Protein AF-A0A932UGJ4-F1 (afdb_monomer_lite)

Secondary structure (DSSP, 8-state):
--------THHHHHHHHHHHHHHHHHHTT--------PPPEEEE-------SSSS---HHHHHHHHHHTS-S-SSTTSPPP--SS--EEEE---S-----SPPPPP-

Sequence (107 aa):
MLRLHGFGPARRVAGFAFVLAGLLLSASLNFVPATPVEANTITVNSTANTAADDGVCTLREAITAANTNASSGATTGECTAGSSGADTITFSVTGTITVTTTLPAIS

pLDDT: mean 83.02, std 19.95, range [40.34, 98.69]

Structure (mmCIF, N/CA/C/O backbone):
data_AF-A0A932UGJ4-F1
#
_entry.id   AF-A0A932UGJ4-F1
#
loop_
_atom_site.group_PDB
_atom_site.id
_atom_site.type_symbol
_atom_site.label_atom_id
_atom_site.label_alt_id
_atom_site.label_comp_id
_atom_site.label_asym_id
_atom_site.label_entity_id
_atom_site.label_seq_id
_atom_site.pdbx_PDB_ins_code
_atom_site.Cartn_x
_atom_site.Cartn_y
_atom_site.Cartn_z
_atom_site.occupancy
_atom_site.B_iso_or_equiv
_atom_site.auth_seq_id
_atom_site.auth_comp_id
_atom_site.auth_asym_id
_atom_site.auth_atom_id
_atom_site.pdbx_PDB_model_num
ATOM 1 N N . MET A 1 1 ? 47.402 11.338 -70.280 1.00 41.75 1 MET A N 1
ATOM 2 C CA . MET A 1 1 ? 48.080 11.013 -69.006 1.00 41.75 1 MET A CA 1
ATOM 3 C C . MET A 1 1 ? 47.032 10.521 -68.017 1.00 41.75 1 MET A C 1
ATOM 5 O O . MET A 1 1 ? 46.330 11.342 -67.450 1.00 41.75 1 MET A O 1
ATOM 9 N N . LEU A 1 2 ? 46.876 9.207 -67.843 1.00 40.34 2 LEU A N 1
ATOM 10 C CA . LEU A 1 2 ? 46.039 8.655 -66.775 1.00 40.34 2 LEU A CA 1
ATOM 11 C C . LEU A 1 2 ? 46.848 7.568 -66.060 1.00 40.34 2 LEU A C 1
ATOM 13 O O . LEU A 1 2 ? 47.010 6.462 -66.568 1.00 40.34 2 LEU A O 1
ATOM 17 N N . ARG A 1 3 ? 47.444 7.926 -64.917 1.00 50.16 3 ARG A N 1
ATOM 18 C CA . ARG A 1 3 ? 48.109 6.974 -64.018 1.00 50.16 3 ARG A CA 1
ATOM 19 C C . ARG A 1 3 ? 47.027 6.256 -63.213 1.00 50.16 3 ARG A C 1
ATOM 21 O O . ARG A 1 3 ? 46.455 6.843 -62.301 1.00 50.16 3 ARG A O 1
ATOM 28 N N . LEU A 1 4 ? 46.758 4.994 -63.538 1.00 51.81 4 LEU A N 1
ATOM 29 C CA . LEU A 1 4 ? 46.011 4.097 -62.658 1.00 51.81 4 LEU A CA 1
ATOM 30 C C . LEU A 1 4 ? 46.983 3.571 -61.593 1.00 51.81 4 LEU A C 1
ATOM 32 O O . LEU A 1 4 ? 47.869 2.773 -61.890 1.00 51.81 4 LEU A O 1
ATOM 36 N N . HIS A 1 5 ? 46.851 4.058 -60.358 1.00 54.53 5 HIS A N 1
ATOM 37 C CA . HIS A 1 5 ? 47.577 3.508 -59.215 1.00 54.53 5 HIS A CA 1
ATOM 38 C C . HIS A 1 5 ? 47.001 2.129 -58.872 1.00 54.53 5 HIS A C 1
ATOM 40 O O . HIS A 1 5 ? 45.843 2.010 -58.472 1.00 54.53 5 HIS A O 1
ATOM 46 N N . GLY A 1 6 ? 47.815 1.087 -59.047 1.00 52.75 6 GLY A N 1
ATOM 47 C CA . GLY A 1 6 ? 47.484 -0.278 -58.656 1.00 52.75 6 GLY A CA 1
ATOM 48 C C . GLY A 1 6 ? 47.301 -0.399 -57.143 1.00 52.75 6 GLY A C 1
ATOM 49 O O . GLY A 1 6 ? 48.139 0.044 -56.358 1.00 52.75 6 GLY A O 1
ATOM 50 N N . PHE A 1 7 ? 46.198 -1.016 -56.724 1.00 52.34 7 PHE A N 1
ATOM 51 C CA . PHE A 1 7 ? 45.959 -1.357 -55.326 1.00 52.34 7 PHE A CA 1
ATOM 52 C C . PHE A 1 7 ? 46.699 -2.653 -54.980 1.00 52.34 7 PHE A C 1
ATOM 54 O O . PHE A 1 7 ? 46.300 -3.736 -55.401 1.00 52.34 7 PHE A O 1
ATOM 61 N N . GLY A 1 8 ? 47.785 -2.530 -54.214 1.00 52.00 8 GLY A N 1
ATOM 62 C CA . GLY A 1 8 ? 48.555 -3.666 -53.713 1.00 52.00 8 GLY A CA 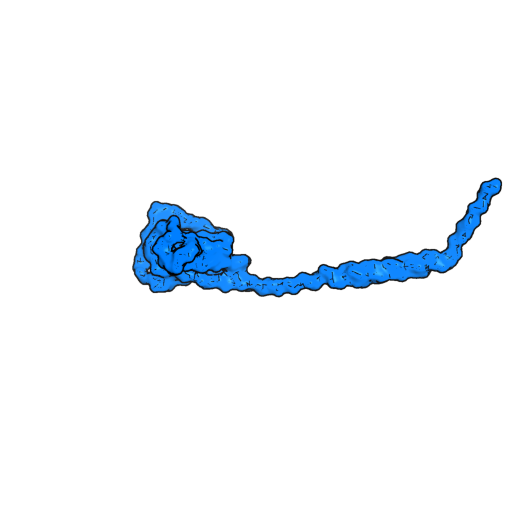1
ATOM 63 C C . GLY A 1 8 ? 47.789 -4.537 -52.696 1.00 52.00 8 GLY A C 1
ATOM 64 O O . GLY A 1 8 ? 46.827 -4.076 -52.069 1.00 52.00 8 GLY A O 1
ATOM 65 N N . PRO A 1 9 ? 48.234 -5.790 -52.480 1.00 51.78 9 PRO A N 1
ATOM 66 C CA . PRO A 1 9 ? 47.553 -6.796 -51.650 1.00 51.78 9 PRO A CA 1
ATOM 67 C C . PRO A 1 9 ? 47.434 -6.418 -50.160 1.00 51.78 9 PRO A C 1
ATOM 69 O O . PRO A 1 9 ? 46.536 -6.903 -49.472 1.00 51.78 9 PRO A O 1
ATOM 72 N N . ALA A 1 10 ? 48.262 -5.489 -49.671 1.00 48.09 10 ALA A N 1
ATOM 73 C CA . ALA A 1 10 ? 48.263 -5.017 -48.282 1.00 48.09 10 ALA A CA 1
ATOM 74 C C . ALA A 1 10 ? 46.958 -4.311 -47.851 1.00 48.09 10 ALA A C 1
ATOM 76 O O . ALA A 1 10 ? 46.625 -4.284 -46.668 1.00 48.09 10 ALA A O 1
ATOM 77 N N . ARG A 1 11 ? 46.173 -3.778 -48.800 1.00 50.75 11 ARG A N 1
ATOM 78 C CA . ARG A 1 11 ? 44.914 -3.068 -48.502 1.00 50.75 11 ARG A CA 1
ATOM 79 C C . ARG A 1 11 ? 43.743 -3.978 -48.136 1.00 50.75 11 ARG A C 1
ATOM 81 O O . ARG A 1 11 ? 42.802 -3.505 -47.509 1.00 50.75 11 ARG A O 1
ATOM 88 N N . ARG A 1 12 ? 43.782 -5.262 -48.512 1.00 48.12 12 ARG A N 1
ATOM 89 C CA . ARG A 1 12 ? 42.692 -6.215 -48.223 1.00 48.12 12 ARG A CA 1
ATOM 90 C C . ARG A 1 12 ? 42.804 -6.826 -46.824 1.00 48.12 12 ARG A C 1
ATOM 92 O O . ARG A 1 12 ? 41.787 -7.044 -46.179 1.00 48.12 12 ARG A O 1
ATOM 99 N N . VAL A 1 13 ? 44.030 -7.034 -46.341 1.00 51.03 13 VAL A N 1
ATOM 100 C CA . VAL A 1 13 ? 44.303 -7.630 -45.021 1.00 51.03 13 VAL A CA 1
ATOM 101 C C . VAL A 1 13 ? 44.003 -6.644 -43.885 1.00 51.03 13 VAL A C 1
ATOM 103 O O . VAL A 1 13 ? 43.420 -7.030 -42.876 1.00 51.03 13 VAL A O 1
ATOM 106 N N . ALA A 1 14 ? 44.297 -5.352 -44.079 1.00 48.06 14 ALA A N 1
ATOM 107 C CA . ALA A 1 14 ? 43.970 -4.312 -43.102 1.00 48.06 14 ALA A CA 1
ATOM 108 C C . ALA A 1 14 ? 42.448 -4.146 -42.900 1.00 48.06 14 ALA A C 1
ATOM 110 O O . ALA A 1 14 ? 41.995 -4.016 -41.769 1.00 48.06 14 ALA A O 1
ATOM 111 N N . GLY A 1 15 ? 41.642 -4.224 -43.968 1.00 47.69 15 GLY A N 1
ATOM 112 C CA . GLY A 1 15 ? 40.181 -4.081 -43.882 1.00 47.69 15 GLY A CA 1
ATOM 113 C C . GLY A 1 15 ? 39.494 -5.167 -43.042 1.00 47.69 15 GLY A C 1
ATOM 114 O O . GLY A 1 15 ? 38.591 -4.857 -42.274 1.00 47.69 15 GLY A O 1
ATOM 115 N N . PHE A 1 16 ? 39.958 -6.419 -43.119 1.00 51.94 16 PHE A N 1
ATOM 116 C CA . PHE A 1 16 ? 39.429 -7.519 -42.300 1.00 51.94 16 PHE A CA 1
ATOM 117 C C . PHE A 1 16 ? 39.825 -7.403 -40.820 1.00 51.94 16 PHE A C 1
ATOM 119 O O . PHE A 1 16 ? 39.007 -7.682 -39.946 1.00 51.94 16 PHE A O 1
ATOM 126 N N . ALA A 1 17 ? 41.044 -6.936 -40.530 1.00 52.16 17 ALA A N 1
ATOM 127 C CA . ALA A 1 17 ? 41.512 -6.725 -39.160 1.00 52.16 17 ALA A CA 1
ATOM 128 C C . ALA A 1 17 ? 40.730 -5.612 -38.432 1.00 52.16 17 ALA A C 1
ATOM 130 O O . ALA A 1 17 ? 40.403 -5.766 -37.257 1.00 52.16 17 ALA A O 1
ATOM 131 N N . PHE A 1 18 ? 40.360 -4.531 -39.131 1.00 52.09 18 PHE A N 1
ATOM 132 C CA . PHE A 1 18 ? 39.519 -3.462 -38.570 1.00 52.09 18 PHE A CA 1
ATOM 133 C C . PHE A 1 18 ? 38.065 -3.904 -38.326 1.00 52.09 18 PHE A C 1
ATOM 1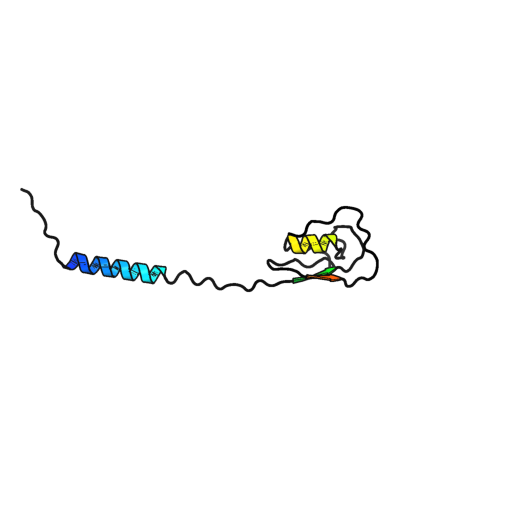35 O O . PHE A 1 18 ? 37.470 -3.498 -37.330 1.00 52.09 18 PHE A O 1
ATOM 142 N N . VAL A 1 19 ? 37.502 -4.768 -39.181 1.00 57.44 19 VAL A N 1
ATOM 143 C CA . VAL A 1 19 ? 36.142 -5.316 -39.002 1.00 57.44 19 VAL A CA 1
ATOM 144 C C . VAL A 1 19 ? 36.077 -6.276 -37.806 1.00 57.44 19 VAL A C 1
ATOM 146 O O . VAL A 1 19 ? 35.153 -6.177 -37.005 1.00 57.44 19 VAL A O 1
ATOM 149 N N . LEU A 1 20 ? 37.074 -7.151 -37.625 1.00 55.78 20 LEU A N 1
ATOM 150 C CA . LEU A 1 20 ? 37.167 -8.053 -36.464 1.00 55.78 20 LEU A CA 1
ATOM 151 C C . LEU A 1 20 ? 37.419 -7.302 -35.147 1.00 55.78 20 LEU A C 1
ATOM 153 O O . LEU A 1 20 ? 36.794 -7.621 -34.138 1.00 55.78 20 LEU A O 1
ATOM 157 N N . ALA A 1 21 ? 38.277 -6.277 -35.151 1.00 56.88 21 ALA A N 1
ATOM 158 C CA . ALA A 1 21 ? 38.508 -5.438 -33.973 1.00 56.88 21 ALA A CA 1
ATOM 159 C C . ALA A 1 21 ? 37.264 -4.611 -33.589 1.00 56.88 21 ALA A C 1
ATOM 161 O O . ALA A 1 21 ? 36.951 -4.494 -32.407 1.00 56.88 21 ALA A O 1
ATOM 162 N N . GLY A 1 22 ? 36.512 -4.094 -34.570 1.00 57.38 22 GLY A N 1
ATOM 163 C CA . GLY A 1 22 ? 35.236 -3.408 -34.332 1.00 57.38 22 GLY A CA 1
ATOM 164 C C . GLY A 1 22 ? 34.117 -4.335 -33.837 1.00 57.38 22 GLY A C 1
ATOM 165 O O . GLY A 1 22 ? 33.314 -3.934 -32.993 1.00 57.38 22 GLY A O 1
ATOM 166 N N . LEU A 1 23 ? 34.086 -5.592 -34.298 1.00 56.56 23 LEU A N 1
ATOM 167 C CA . LEU A 1 23 ? 33.122 -6.606 -33.849 1.00 56.56 23 LEU A CA 1
ATOM 168 C C . LEU A 1 23 ? 33.403 -7.075 -32.408 1.00 56.56 23 LEU A C 1
ATOM 170 O O . LEU A 1 23 ? 32.481 -7.257 -31.621 1.00 56.56 23 LEU A O 1
ATOM 174 N N . LEU A 1 24 ? 34.678 -7.216 -32.032 1.00 57.47 24 LEU A N 1
ATOM 175 C CA . LEU A 1 24 ? 35.072 -7.574 -30.663 1.00 57.47 24 LEU A CA 1
ATOM 176 C C . LEU A 1 24 ? 34.865 -6.419 -29.668 1.00 57.47 24 LEU A C 1
ATOM 178 O O . LEU A 1 24 ? 34.522 -6.670 -28.516 1.00 57.47 24 LEU A O 1
ATOM 182 N N . LEU A 1 25 ? 35.010 -5.163 -30.109 1.00 55.28 25 LEU A N 1
ATOM 183 C CA . LEU A 1 25 ? 34.765 -3.977 -29.277 1.00 55.28 25 LEU A CA 1
ATOM 184 C C . LEU A 1 25 ? 33.267 -3.676 -29.076 1.00 55.28 25 LEU A C 1
ATOM 186 O O . LEU A 1 25 ? 32.892 -3.060 -28.085 1.00 55.28 25 LEU A O 1
ATOM 190 N N . SER A 1 26 ? 32.404 -4.118 -29.994 1.00 56.97 26 SER A N 1
ATOM 191 C CA . SER A 1 26 ? 30.941 -3.997 -29.863 1.00 56.97 26 SER A CA 1
ATOM 192 C C . SER A 1 26 ? 30.304 -5.153 -29.081 1.00 56.97 26 SER A C 1
ATOM 194 O O . SER A 1 26 ? 29.220 -4.991 -28.521 1.00 56.97 26 SER A O 1
ATOM 196 N N . ALA A 1 27 ? 30.983 -6.301 -28.974 1.00 55.28 27 ALA A N 1
ATOM 197 C CA . ALA A 1 27 ? 30.510 -7.451 -28.202 1.00 55.28 27 ALA A CA 1
ATOM 198 C C . ALA A 1 27 ? 30.616 -7.264 -26.672 1.00 55.28 27 ALA A C 1
ATOM 200 O O . ALA A 1 27 ? 29.918 -7.946 -25.925 1.00 55.28 27 ALA A O 1
ATOM 201 N N . SER A 1 28 ? 31.445 -6.335 -26.187 1.00 59.16 28 SER A N 1
ATOM 202 C CA . SER A 1 28 ? 31.725 -6.136 -24.757 1.00 59.16 28 SER A CA 1
ATOM 203 C C . SER A 1 28 ? 30.778 -5.171 -24.023 1.00 59.16 28 SER A C 1
ATOM 205 O O . SER A 1 28 ? 30.857 -5.085 -22.801 1.00 59.16 28 SER A O 1
ATOM 207 N N . LEU A 1 29 ? 29.855 -4.483 -24.711 1.00 57.56 29 LEU A N 1
ATOM 208 C CA . LEU A 1 29 ? 28.937 -3.505 -24.089 1.00 57.56 29 LEU A CA 1
ATOM 209 C C . LEU A 1 29 ? 27.546 -4.047 -23.697 1.00 57.56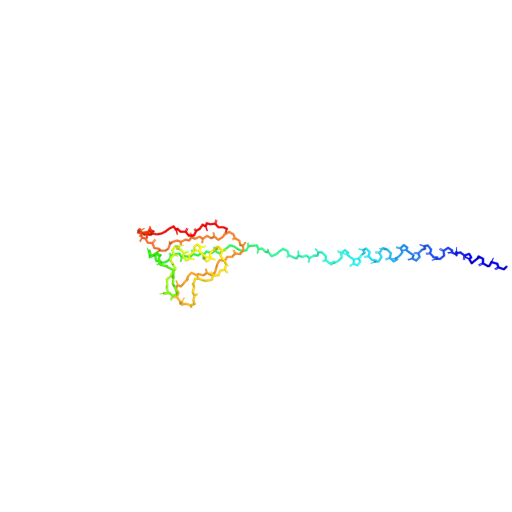 29 LEU A C 1
ATOM 211 O O . LEU A 1 29 ? 26.709 -3.275 -23.243 1.00 57.56 29 LEU A O 1
ATOM 215 N N . ASN A 1 30 ? 27.275 -5.348 -23.833 1.00 61.38 30 ASN A N 1
ATOM 216 C CA . ASN A 1 30 ? 25.916 -5.888 -23.642 1.00 61.38 30 ASN A CA 1
ATOM 217 C C . ASN A 1 30 ? 25.682 -6.617 -22.307 1.00 61.38 30 ASN A C 1
ATOM 219 O O . ASN A 1 30 ? 24.650 -7.266 -22.143 1.00 61.38 30 ASN A O 1
ATOM 223 N N . PHE A 1 31 ? 26.601 -6.531 -21.340 1.00 70.12 31 PHE A N 1
ATOM 224 C CA . PHE A 1 31 ? 26.369 -7.120 -20.019 1.00 70.12 31 PHE A CA 1
ATOM 225 C C . PHE A 1 31 ? 25.591 -6.141 -19.128 1.00 70.12 31 PHE A C 1
ATOM 227 O O . PHE A 1 31 ? 26.175 -5.421 -18.321 1.00 70.12 31 PHE A O 1
ATOM 234 N N . VAL A 1 32 ? 24.266 -6.091 -19.301 1.00 76.94 32 VAL A N 1
ATOM 235 C CA . VAL A 1 32 ? 23.363 -5.449 -18.335 1.00 76.94 32 VAL A CA 1
ATOM 236 C C . VAL A 1 32 ? 23.059 -6.484 -17.248 1.00 76.94 32 VAL A C 1
ATOM 238 O O . VAL A 1 32 ? 22.391 -7.476 -17.546 1.00 76.94 32 VAL A O 1
ATOM 241 N N . PRO A 1 33 ? 23.557 -6.322 -16.009 1.00 75.50 33 PRO A N 1
ATOM 242 C CA . PRO A 1 33 ? 23.159 -7.202 -14.923 1.00 75.50 33 PRO A CA 1
ATOM 243 C C . PRO A 1 33 ? 21.652 -7.041 -14.693 1.00 75.50 33 PRO A C 1
ATOM 245 O O . PRO A 1 33 ? 21.166 -5.930 -14.490 1.00 75.50 33 PRO A O 1
ATOM 248 N N . ALA A 1 34 ? 20.908 -8.146 -14.744 1.00 72.50 34 ALA A N 1
ATOM 249 C CA . ALA A 1 34 ? 19.505 -8.142 -14.359 1.00 72.50 34 ALA A CA 1
ATOM 250 C C . ALA A 1 34 ? 19.421 -7.856 -12.854 1.00 72.50 34 ALA A C 1
ATOM 252 O O . ALA A 1 34 ? 19.906 -8.648 -12.044 1.00 72.50 34 ALA A O 1
ATOM 253 N N . THR A 1 35 ? 18.835 -6.722 -12.473 1.00 74.31 35 THR A N 1
ATOM 254 C CA . THR A 1 35 ? 18.474 -6.476 -11.076 1.00 74.31 35 THR A CA 1
ATOM 255 C C . THR A 1 35 ? 17.265 -7.346 -10.743 1.00 74.31 35 THR A C 1
ATOM 257 O O . THR A 1 35 ? 16.294 -7.315 -11.507 1.00 74.31 35 THR A O 1
ATOM 260 N N . PRO A 1 36 ? 17.297 -8.136 -9.656 1.00 73.00 36 PRO A N 1
ATOM 261 C CA . PRO A 1 36 ? 16.116 -8.871 -9.229 1.00 73.00 36 PRO A CA 1
ATOM 262 C C . PRO A 1 36 ? 14.977 -7.877 -8.999 1.00 73.00 36 PRO A C 1
ATOM 264 O O . PRO A 1 36 ? 15.187 -6.806 -8.431 1.00 73.00 36 PRO A O 1
ATOM 267 N N . VAL A 1 37 ? 13.783 -8.216 -9.484 1.00 74.19 37 VAL A N 1
ATOM 268 C CA . VAL A 1 37 ? 12.588 -7.460 -9.127 1.00 74.19 37 VAL A CA 1
ATOM 269 C C . VAL A 1 37 ? 12.243 -7.854 -7.695 1.00 74.19 37 VAL A C 1
ATOM 271 O O . VAL A 1 37 ? 11.987 -9.024 -7.408 1.00 74.19 37 VAL A O 1
ATOM 274 N N . GLU A 1 38 ? 12.350 -6.908 -6.774 1.00 84.00 38 GLU A N 1
ATOM 275 C CA . GLU A 1 38 ? 11.931 -7.123 -5.394 1.00 84.00 38 GLU A CA 1
ATOM 276 C C . GLU A 1 38 ? 10.441 -6.813 -5.304 1.00 84.00 38 GLU A C 1
ATOM 278 O O . GLU A 1 38 ? 9.986 -5.866 -5.932 1.00 84.00 38 GLU A O 1
ATOM 283 N N . ALA A 1 39 ? 9.696 -7.646 -4.582 1.00 90.19 39 ALA A N 1
ATOM 284 C CA . ALA A 1 39 ? 8.299 -7.424 -4.233 1.00 90.19 39 ALA A CA 1
ATOM 285 C C . ALA A 1 39 ? 8.240 -6.945 -2.782 1.00 90.19 39 ALA A C 1
ATOM 287 O O . ALA A 1 39 ? 8.881 -7.558 -1.922 1.00 90.19 39 ALA A O 1
ATOM 288 N N . ASN A 1 40 ? 7.474 -5.893 -2.491 1.00 96.25 40 ASN A N 1
ATOM 289 C CA . ASN A 1 40 ? 7.356 -5.370 -1.135 1.00 96.25 40 ASN A CA 1
ATOM 290 C C . ASN A 1 40 ? 6.078 -5.856 -0.433 1.00 96.25 40 ASN A C 1
ATOM 292 O O . ASN A 1 40 ? 5.106 -6.271 -1.065 1.00 96.25 40 ASN A O 1
ATOM 296 N N . THR A 1 41 ? 6.075 -5.811 0.900 1.00 97.88 41 THR A N 1
ATOM 297 C CA . THR A 1 41 ? 4.874 -6.047 1.714 1.00 97.88 41 THR A CA 1
ATOM 298 C C . THR A 1 41 ? 4.362 -4.728 2.278 1.00 97.88 41 THR A C 1
ATOM 300 O O . THR A 1 41 ? 5.031 -4.108 3.100 1.00 97.88 41 THR A O 1
ATOM 303 N N . ILE A 1 42 ? 3.151 -4.329 1.891 1.00 98.50 42 ILE A N 1
ATOM 304 C CA . ILE A 1 42 ? 2.486 -3.115 2.379 1.00 98.50 42 ILE A CA 1
ATOM 305 C C . ILE A 1 42 ? 1.408 -3.528 3.386 1.00 98.50 42 ILE A C 1
ATOM 307 O O . ILE A 1 42 ? 0.476 -4.255 3.044 1.00 98.50 42 ILE A O 1
ATOM 311 N N . THR A 1 43 ? 1.539 -3.099 4.643 1.00 98.69 43 THR A N 1
ATOM 312 C CA . THR A 1 43 ? 0.640 -3.527 5.731 1.00 98.69 43 THR A CA 1
ATOM 313 C C . THR A 1 43 ? 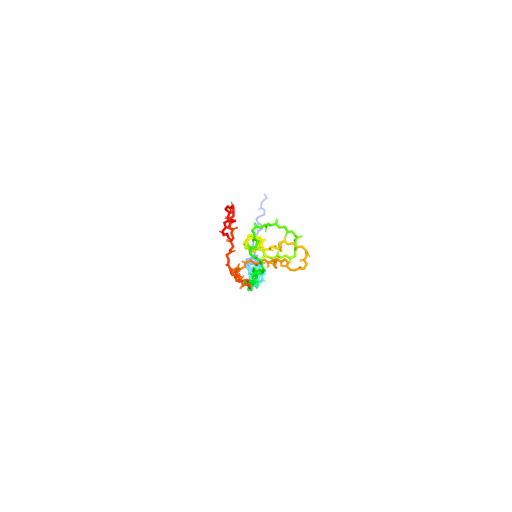-0.422 -2.472 6.023 1.00 98.69 43 THR A C 1
ATOM 315 O O . THR A 1 43 ? -0.116 -1.424 6.588 1.00 98.69 43 THR A O 1
ATOM 318 N N . VAL A 1 44 ? -1.680 -2.780 5.714 1.00 98.62 44 VAL A N 1
ATOM 319 C CA . VAL A 1 44 ? -2.846 -1.982 6.112 1.00 98.62 44 VAL A CA 1
ATOM 320 C C . VAL A 1 44 ? -3.045 -2.104 7.622 1.00 98.62 44 VAL A C 1
ATOM 322 O O . VAL A 1 44 ? -3.269 -3.205 8.140 1.00 98.62 44 VAL A O 1
ATOM 325 N N . ASN A 1 45 ? -2.980 -0.972 8.323 1.00 98.50 45 ASN A N 1
ATOM 326 C CA . ASN A 1 45 ? -3.039 -0.890 9.786 1.00 98.50 45 ASN A CA 1
ATOM 327 C C . ASN A 1 45 ? -4.251 -0.095 10.314 1.00 98.50 45 ASN A C 1
ATOM 329 O O . ASN A 1 45 ? -4.405 0.055 11.526 1.00 98.50 45 ASN A O 1
ATOM 333 N N . SER A 1 46 ? -5.143 0.352 9.424 1.00 98.31 46 SER A N 1
ATOM 334 C CA . SER A 1 46 ? -6.387 1.037 9.778 1.00 98.31 46 SER A CA 1
ATOM 335 C C . SER A 1 46 ? -7.571 0.532 8.958 1.00 98.31 46 SER A C 1
ATOM 337 O O . SER A 1 46 ? -7.442 0.174 7.787 1.00 98.31 46 SER A O 1
ATOM 339 N N . THR A 1 47 ? -8.754 0.517 9.575 1.00 98.31 47 THR A N 1
ATOM 340 C CA . THR A 1 47 ? -10.026 0.217 8.898 1.00 98.31 47 THR A CA 1
ATOM 341 C C . THR A 1 47 ? -10.677 1.452 8.268 1.00 98.31 47 THR A C 1
ATOM 343 O O . THR A 1 47 ? -11.788 1.355 7.741 1.00 98.31 47 THR A O 1
ATOM 346 N N . ALA A 1 48 ? -10.032 2.620 8.346 1.00 97.31 48 ALA A N 1
ATOM 347 C CA . ALA A 1 48 ? -10.487 3.829 7.667 1.00 97.31 48 ALA A CA 1
ATOM 348 C C . ALA A 1 48 ? -10.403 3.686 6.129 1.00 97.31 48 ALA A C 1
ATOM 350 O O . ALA A 1 48 ? -9.741 2.797 5.597 1.00 97.31 48 ALA A O 1
ATOM 351 N N . ASN A 1 49 ? -11.102 4.568 5.408 1.00 95.94 49 ASN A N 1
ATOM 352 C CA . ASN A 1 49 ? -11.124 4.634 3.934 1.00 95.94 49 ASN A CA 1
ATOM 353 C C . ASN A 1 49 ? -10.706 6.031 3.413 1.00 95.94 49 ASN A C 1
ATOM 355 O O . ASN A 1 49 ? -11.027 6.412 2.285 1.00 95.94 49 ASN A O 1
ATOM 359 N N . THR A 1 50 ? -10.023 6.814 4.247 1.00 95.56 50 THR A N 1
ATOM 360 C CA . THR A 1 50 ? -9.456 8.120 3.882 1.00 95.56 50 THR A CA 1
ATOM 361 C C . THR A 1 50 ? -8.069 7.918 3.275 1.00 95.56 50 THR A C 1
ATOM 363 O O . THR A 1 50 ? -7.409 6.955 3.627 1.00 95.56 50 THR A O 1
ATOM 366 N N . ALA A 1 51 ? -7.652 8.788 2.353 1.00 96.56 51 ALA A N 1
ATOM 367 C CA . ALA A 1 51 ? -6.257 8.880 1.926 1.00 96.56 51 ALA A CA 1
ATOM 368 C C . ALA A 1 51 ? -5.699 10.237 2.376 1.00 96.56 51 ALA A C 1
ATOM 370 O O . ALA A 1 51 ? -6.167 11.270 1.880 1.00 96.56 51 ALA A O 1
ATOM 371 N N . ALA A 1 52 ? -4.784 10.238 3.339 1.00 97.50 52 ALA A N 1
ATOM 372 C CA . ALA A 1 52 ? -4.183 11.416 3.950 1.00 97.50 52 ALA A CA 1
ATOM 373 C C . ALA A 1 52 ? -2.878 11.035 4.666 1.00 97.50 52 ALA A C 1
ATOM 375 O O . ALA A 1 52 ? -2.764 9.945 5.189 1.00 97.50 52 ALA A O 1
ATOM 376 N N . ASP A 1 53 ? -1.932 11.969 4.763 1.00 98.12 53 ASP A N 1
ATOM 377 C CA . ASP A 1 53 ? -0.740 11.801 5.606 1.00 98.12 53 ASP A CA 1
ATOM 378 C C . ASP A 1 53 ? -1.130 11.975 7.091 1.00 98.12 53 ASP A C 1
ATOM 380 O O . ASP A 1 53 ? -0.997 13.067 7.656 1.00 98.12 53 ASP A O 1
ATOM 384 N N . ASP A 1 54 ? -1.737 10.944 7.682 1.00 98.19 54 ASP A N 1
ATOM 385 C CA . ASP A 1 54 ? -2.386 10.952 9.000 1.00 98.19 54 ASP A CA 1
ATOM 386 C C . ASP A 1 54 ? -1.835 9.901 9.987 1.00 98.19 54 ASP A C 1
ATOM 388 O O . ASP A 1 54 ? -2.306 9.791 11.126 1.00 98.19 54 ASP A O 1
ATOM 392 N N . GLY A 1 55 ? -0.766 9.206 9.598 1.00 98.25 55 GLY A N 1
ATOM 393 C CA . GLY A 1 55 ? -0.038 8.245 10.420 1.00 98.25 55 GLY A CA 1
ATOM 394 C C . GLY A 1 55 ? -0.655 6.851 10.429 1.00 98.25 55 GLY A C 1
ATOM 395 O O . GLY A 1 55 ? -0.312 6.043 11.299 1.00 98.25 55 GLY A O 1
ATOM 396 N N . VAL A 1 56 ? -1.549 6.544 9.489 1.00 98.31 56 VAL A N 1
ATOM 397 C CA . VAL A 1 56 ? -2.047 5.187 9.266 1.00 98.31 56 VAL A CA 1
ATOM 398 C C . VAL A 1 56 ? -1.993 4.813 7.789 1.00 98.31 56 VAL A C 1
ATOM 400 O O . VAL A 1 56 ? -2.025 5.643 6.902 1.00 98.31 56 VAL A O 1
ATOM 403 N N . CYS A 1 57 ? -1.916 3.515 7.520 1.00 98.62 57 CYS A N 1
ATOM 404 C CA . CYS A 1 57 ? -1.981 2.948 6.185 1.00 98.62 57 CYS A CA 1
ATOM 405 C C . CYS A 1 57 ? -3.366 2.328 5.985 1.00 98.62 57 CYS A C 1
ATOM 407 O O . CYS A 1 57 ? -3.653 1.239 6.506 1.00 98.62 57 CYS A O 1
ATOM 409 N N . THR A 1 58 ? -4.246 3.010 5.254 1.00 98.56 58 THR A N 1
ATOM 410 C CA . THR A 1 58 ? -5.551 2.469 4.847 1.00 98.56 58 THR A CA 1
ATOM 411 C C . THR A 1 58 ? -5.440 1.594 3.596 1.00 98.56 58 THR A C 1
ATOM 413 O O . THR A 1 58 ? -4.464 1.639 2.849 1.00 98.56 58 THR A O 1
ATOM 416 N N . LEU A 1 59 ? -6.480 0.803 3.301 1.00 98.44 59 LEU A N 1
ATOM 417 C CA . LEU A 1 59 ? -6.515 -0.028 2.087 1.00 98.44 59 LEU A CA 1
ATOM 418 C C . LEU A 1 59 ? -6.367 0.798 0.796 1.00 98.44 59 LEU A C 1
ATOM 420 O O . LEU A 1 59 ? -5.721 0.361 -0.154 1.00 98.44 59 LEU A O 1
ATOM 424 N N . ARG A 1 60 ? -6.962 1.993 0.750 1.00 98.00 60 ARG A N 1
ATOM 425 C CA . ARG A 1 60 ? -6.879 2.883 -0.418 1.00 98.00 60 ARG A CA 1
ATOM 426 C C . ARG A 1 60 ? -5.454 3.369 -0.648 1.00 98.00 60 ARG A C 1
ATOM 428 O O . ARG A 1 60 ? -4.996 3.415 -1.792 1.00 98.00 60 ARG A O 1
ATOM 435 N N . GLU A 1 61 ? -4.775 3.727 0.429 1.00 98.44 61 GLU A N 1
ATOM 436 C CA . GLU A 1 61 ? -3.382 4.155 0.402 1.00 98.44 61 GLU A CA 1
ATOM 437 C C . GLU A 1 61 ? -2.461 3.008 0.031 1.00 98.44 61 GLU A C 1
ATOM 439 O O . GLU A 1 61 ? -1.618 3.194 -0.835 1.00 98.44 61 GLU A O 1
ATOM 444 N N . ALA A 1 62 ? -2.683 1.807 0.569 1.00 98.69 62 ALA A N 1
ATOM 445 C CA . ALA A 1 62 ? -1.873 0.639 0.242 1.00 98.69 62 ALA A CA 1
ATOM 446 C C . ALA A 1 62 ? -1.942 0.279 -1.249 1.00 98.69 62 ALA A C 1
ATOM 448 O O . ALA A 1 62 ? -0.910 0.022 -1.865 1.00 98.69 62 ALA A O 1
ATOM 449 N N . ILE A 1 63 ? -3.137 0.320 -1.852 1.00 98.38 63 ILE A N 1
ATOM 450 C CA . ILE A 1 63 ? -3.291 0.107 -3.301 1.00 98.38 63 ILE A CA 1
ATOM 451 C C . ILE A 1 63 ? -2.560 1.204 -4.083 1.00 98.38 63 ILE A C 1
ATOM 453 O O . ILE A 1 63 ? -1.860 0.921 -5.050 1.00 98.38 63 ILE A O 1
ATOM 457 N N . THR A 1 64 ? -2.703 2.463 -3.664 1.00 98.12 64 THR A N 1
ATOM 458 C CA . THR A 1 64 ? -2.035 3.586 -4.335 1.00 98.12 64 THR A CA 1
ATOM 459 C C . THR A 1 64 ? -0.515 3.467 -4.227 1.00 98.12 64 THR A C 1
ATOM 461 O O . THR A 1 64 ? 0.181 3.675 -5.219 1.00 98.12 64 THR A O 1
ATOM 464 N N . ALA A 1 65 ? -0.000 3.085 -3.060 1.00 98.31 65 ALA A N 1
ATOM 465 C CA . ALA A 1 65 ? 1.419 2.904 -2.801 1.00 98.31 65 ALA A CA 1
ATOM 466 C C . ALA A 1 65 ? 2.020 1.760 -3.628 1.00 98.31 65 ALA A C 1
ATOM 468 O O . ALA A 1 65 ? 3.098 1.942 -4.194 1.00 98.31 65 ALA A O 1
ATOM 469 N N . ALA A 1 66 ? 1.298 0.640 -3.764 1.00 98.25 66 ALA A N 1
ATOM 470 C CA . ALA A 1 66 ? 1.673 -0.472 -4.641 1.00 98.25 66 ALA A CA 1
ATOM 471 C C . ALA A 1 66 ? 1.694 -0.054 -6.120 1.00 98.25 66 ALA A C 1
ATOM 473 O O . ALA A 1 66 ? 2.670 -0.275 -6.821 1.00 98.25 66 ALA A O 1
ATOM 474 N N . ASN A 1 67 ? 0.647 0.625 -6.596 1.00 97.12 67 ASN A N 1
ATOM 475 C CA . ASN A 1 67 ? 0.562 1.030 -8.003 1.00 97.12 67 ASN A CA 1
ATOM 476 C C . ASN A 1 67 ? 1.611 2.088 -8.395 1.00 97.12 67 ASN A C 1
ATOM 478 O O . ASN A 1 67 ? 2.015 2.178 -9.552 1.00 97.12 67 ASN A O 1
ATOM 482 N N . THR A 1 68 ? 1.980 2.968 -7.460 1.00 97.12 68 THR A N 1
ATOM 483 C CA . THR A 1 68 ? 2.832 4.137 -7.747 1.00 97.12 68 THR A CA 1
ATOM 484 C C . THR A 1 68 ? 4.275 3.967 -7.298 1.00 97.12 68 THR A C 1
ATOM 486 O O . THR A 1 68 ? 5.109 4.811 -7.629 1.00 97.12 68 THR A O 1
ATOM 489 N N . ASN A 1 69 ? 4.584 2.898 -6.563 1.00 97.12 69 ASN A N 1
ATOM 490 C CA . ASN A 1 69 ? 5.885 2.673 -5.935 1.00 97.12 69 ASN A CA 1
AT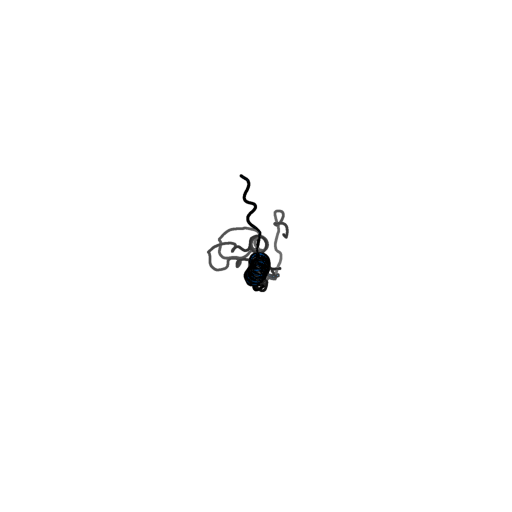OM 491 C C . ASN A 1 69 ? 6.316 3.839 -5.040 1.00 97.12 69 ASN A C 1
ATOM 493 O O . ASN A 1 69 ? 7.492 4.197 -4.975 1.00 97.12 69 ASN A O 1
ATOM 497 N N . ALA A 1 70 ? 5.344 4.456 -4.364 1.00 97.38 70 ALA A N 1
ATOM 498 C CA . ALA A 1 70 ? 5.541 5.624 -3.517 1.00 97.38 70 ALA A CA 1
ATOM 499 C C . ALA A 1 70 ? 4.860 5.436 -2.158 1.00 97.38 70 ALA A C 1
ATOM 501 O O . ALA A 1 70 ? 3.835 4.771 -2.056 1.00 97.38 70 ALA A O 1
ATOM 502 N N . SER A 1 71 ? 5.453 6.003 -1.105 1.00 98.06 71 SER A N 1
ATOM 503 C CA . SER A 1 71 ? 4.851 6.031 0.238 1.00 98.06 71 SER A CA 1
ATOM 504 C C . SER A 1 71 ? 3.532 6.809 0.213 1.00 98.06 71 SER A C 1
ATOM 506 O O . SER A 1 71 ? 3.412 7.759 -0.566 1.00 98.06 71 SER A O 1
ATOM 508 N N . SER A 1 72 ? 2.566 6.460 1.070 1.00 98.19 72 SER A N 1
ATOM 509 C CA . SER A 1 72 ? 1.300 7.214 1.163 1.00 98.19 72 SER A CA 1
ATOM 510 C C . SER A 1 72 ? 1.453 8.583 1.830 1.00 98.19 72 SER A C 1
ATOM 512 O O . SER A 1 72 ? 0.695 9.501 1.524 1.00 98.19 72 SER A O 1
ATOM 514 N N . GLY A 1 73 ? 2.493 8.750 2.646 1.00 97.69 73 GLY A N 1
ATOM 515 C CA . GLY A 1 73 ? 2.820 9.994 3.332 1.00 97.69 73 GLY A CA 1
ATOM 516 C C . GLY A 1 73 ? 4.214 9.960 3.960 1.00 97.69 73 GLY A C 1
ATOM 517 O O . GLY A 1 73 ? 4.972 9.001 3.766 1.00 97.69 73 GLY A O 1
ATOM 518 N N . ALA A 1 74 ? 4.573 11.027 4.677 1.00 97.19 74 ALA A N 1
ATOM 519 C CA . ALA A 1 74 ? 5.844 11.135 5.399 1.00 97.19 74 ALA A CA 1
ATOM 520 C C . ALA A 1 74 ? 5.699 10.879 6.910 1.00 97.19 74 ALA A C 1
ATOM 522 O O . ALA A 1 74 ? 6.710 10.718 7.603 1.00 97.19 74 ALA A O 1
ATOM 523 N N . THR A 1 75 ? 4.471 10.855 7.429 1.00 98.06 75 THR A N 1
ATOM 524 C CA . THR A 1 75 ? 4.184 10.599 8.840 1.00 98.06 75 THR A CA 1
ATOM 525 C C . THR A 1 75 ? 4.492 9.147 9.198 1.00 98.06 75 THR A C 1
ATOM 527 O O . THR A 1 75 ? 4.345 8.215 8.410 1.00 98.06 75 THR A O 1
ATOM 530 N N . THR A 1 76 ? 4.954 8.921 10.425 1.00 97.62 76 THR A N 1
ATOM 531 C CA . THR A 1 76 ? 5.161 7.562 10.930 1.00 97.62 76 THR A CA 1
ATOM 532 C C . THR A 1 76 ? 3.833 6.809 10.983 1.00 97.62 76 THR A C 1
ATOM 534 O O . THR A 1 76 ? 2.901 7.273 11.631 1.00 97.62 76 THR A O 1
ATOM 537 N N . GLY A 1 77 ? 3.789 5.618 10.382 1.00 97.25 77 GLY A N 1
ATOM 538 C CA . GLY A 1 77 ? 2.605 4.749 10.354 1.00 97.25 77 GLY A CA 1
ATOM 539 C C . GLY A 1 77 ? 1.888 4.704 9.000 1.00 97.25 77 GLY A C 1
ATOM 540 O O . GLY A 1 77 ? 1.027 3.843 8.809 1.00 97.25 77 GLY A O 1
ATOM 541 N N . GLU A 1 78 ? 2.312 5.551 8.062 1.00 98.50 78 GLU A N 1
ATOM 542 C CA . GLU A 1 78 ? 1.932 5.526 6.648 1.00 98.50 78 GLU A CA 1
ATOM 543 C C . GLU A 1 78 ? 2.350 4.230 5.936 1.00 98.50 78 GLU A C 1
ATOM 545 O O . GLU A 1 78 ? 3.233 3.486 6.386 1.00 98.50 78 GLU A O 1
ATOM 550 N N . CYS A 1 79 ? 1.728 3.962 4.788 1.00 98.62 79 CYS A N 1
ATOM 551 C CA . CYS A 1 79 ? 2.103 2.859 3.917 1.00 98.62 79 CYS A CA 1
ATOM 552 C C . CYS A 1 79 ? 3.520 3.062 3.381 1.00 98.62 79 CYS A C 1
ATOM 554 O O . CYS A 1 79 ? 3.843 4.106 2.819 1.00 98.62 79 CYS A O 1
ATOM 556 N N . THR A 1 80 ? 4.346 2.022 3.462 1.00 98.25 80 THR A N 1
ATOM 557 C CA . THR A 1 80 ? 5.637 1.999 2.771 1.00 98.25 80 THR A CA 1
ATOM 558 C C . THR A 1 80 ? 5.443 2.078 1.260 1.00 98.25 80 THR A C 1
ATOM 560 O O . THR A 1 80 ? 4.445 1.579 0.739 1.00 98.25 80 THR A O 1
ATOM 563 N N . ALA A 1 81 ? 6.432 2.621 0.548 1.00 98.06 81 ALA A N 1
ATOM 564 C CA . ALA A 1 81 ? 6.439 2.596 -0.910 1.00 98.06 81 ALA A CA 1
ATOM 565 C C . ALA A 1 81 ? 6.335 1.166 -1.463 1.00 98.06 81 ALA A C 1
ATOM 567 O O . ALA A 1 81 ? 6.954 0.245 -0.922 1.00 98.06 81 ALA A O 1
ATOM 568 N N . GLY A 1 82 ? 5.563 0.998 -2.538 1.00 96.94 82 GLY A N 1
ATOM 569 C CA . GLY A 1 82 ? 5.559 -0.222 -3.341 1.00 96.94 82 GLY A CA 1
ATOM 570 C C . GLY A 1 82 ? 6.871 -0.448 -4.093 1.00 96.94 82 GLY A C 1
ATOM 571 O O . GLY A 1 82 ? 7.852 0.284 -3.921 1.00 96.94 82 GLY A O 1
ATOM 572 N N . SER A 1 83 ? 6.890 -1.467 -4.938 1.00 95.62 83 SER A N 1
ATOM 573 C CA . SER A 1 83 ? 8.060 -1.860 -5.719 1.00 95.62 83 SER A CA 1
ATOM 574 C C . SER A 1 83 ? 7.736 -2.045 -7.198 1.00 95.62 83 SER A C 1
ATOM 576 O O . SER A 1 83 ? 6.601 -2.249 -7.604 1.00 95.62 83 SER A O 1
ATOM 578 N N . SER A 1 84 ? 8.763 -2.066 -8.048 1.00 92.62 84 SER A N 1
ATOM 579 C CA . SER A 1 84 ? 8.572 -2.431 -9.459 1.00 92.62 84 SER A CA 1
ATOM 580 C C . SER A 1 84 ? 8.125 -3.890 -9.669 1.00 92.62 84 SER A C 1
ATOM 582 O O . SER A 1 84 ? 7.888 -4.286 -10.813 1.00 92.62 84 SER A O 1
ATOM 584 N N . GLY A 1 85 ? 8.051 -4.693 -8.602 1.00 91.31 85 GLY A N 1
ATOM 585 C CA . GLY A 1 85 ? 7.552 -6.061 -8.597 1.00 91.31 85 GLY A CA 1
ATOM 586 C C . GLY A 1 85 ? 6.078 -6.170 -8.211 1.00 91.31 85 GLY A C 1
ATOM 587 O O . GLY A 1 85 ? 5.355 -5.191 -8.089 1.00 91.31 85 GLY A O 1
ATOM 588 N N . ALA A 1 86 ? 5.619 -7.408 -8.028 1.00 93.00 86 ALA A N 1
ATOM 589 C CA . ALA A 1 86 ? 4.262 -7.679 -7.565 1.00 93.00 86 ALA A CA 1
ATOM 590 C C . ALA A 1 86 ? 4.199 -7.584 -6.036 1.00 93.00 86 ALA A C 1
ATOM 592 O O . ALA A 1 86 ? 4.533 -8.543 -5.338 1.00 93.00 86 ALA A O 1
ATOM 593 N N . ASP A 1 87 ? 3.776 -6.433 -5.524 1.00 97.62 87 ASP A N 1
ATOM 594 C CA . ASP A 1 87 ? 3.641 -6.207 -4.087 1.00 97.62 87 ASP A CA 1
ATOM 595 C C . ASP A 1 87 ? 2.559 -7.084 -3.439 1.00 97.62 87 ASP A C 1
ATOM 597 O O . ASP A 1 87 ? 1.583 -7.512 -4.059 1.00 97.62 87 ASP A O 1
ATOM 601 N N . THR A 1 88 ? 2.718 -7.327 -2.139 1.00 97.75 88 THR A N 1
ATOM 602 C CA . THR A 1 88 ? 1.729 -8.004 -1.297 1.00 97.75 88 THR A CA 1
ATOM 603 C C . THR A 1 88 ? 1.112 -7.010 -0.322 1.00 97.75 88 THR A C 1
ATOM 605 O O . THR A 1 88 ? 1.809 -6.438 0.513 1.00 97.75 88 THR A O 1
ATOM 608 N N . ILE A 1 89 ? -0.211 -6.846 -0.371 1.00 98.25 89 ILE A N 1
ATOM 609 C CA . ILE A 1 89 ? -0.954 -6.074 0.633 1.00 98.25 89 ILE A CA 1
ATOM 610 C C . ILE A 1 89 ? -1.424 -7.024 1.741 1.00 98.25 89 ILE A C 1
ATOM 612 O O . ILE A 1 89 ? -2.185 -7.959 1.484 1.00 98.25 89 ILE A O 1
ATOM 616 N N . THR A 1 90 ? -0.979 -6.788 2.975 1.00 98.44 90 THR A N 1
ATOM 617 C CA . THR A 1 90 ? -1.387 -7.544 4.172 1.00 98.44 90 THR A CA 1
ATOM 618 C C . THR A 1 90 ? -2.187 -6.663 5.127 1.00 98.44 90 THR A C 1
ATOM 620 O O . THR A 1 90 ? -2.198 -5.441 5.006 1.00 98.44 90 THR A O 1
ATOM 623 N N . PHE A 1 91 ? -2.882 -7.277 6.085 1.00 98.44 91 PHE A N 1
ATOM 624 C CA . PHE A 1 91 ? -3.741 -6.574 7.037 1.00 98.44 91 PHE A CA 1
ATOM 625 C C . PHE A 1 91 ? -3.329 -6.938 8.461 1.00 98.44 91 PHE A C 1
ATOM 627 O O . PHE A 1 91 ? -3.348 -8.113 8.827 1.00 98.44 91 PHE A O 1
ATOM 634 N N . SER A 1 92 ? -2.980 -5.936 9.269 1.00 98.38 92 SER A N 1
ATOM 635 C CA . SER A 1 92 ? -2.783 -6.096 10.719 1.00 98.38 92 SER A CA 1
ATOM 636 C C . SER A 1 92 ? -4.040 -5.750 11.524 1.00 98.38 92 SER A C 1
ATOM 638 O O . SER A 1 92 ? -4.084 -5.957 12.736 1.00 98.38 92 SER A O 1
ATOM 640 N N . VAL A 1 93 ? -5.073 -5.245 10.846 1.00 97.75 93 VAL A N 1
ATOM 641 C CA . VAL A 1 93 ? -6.383 -4.935 11.421 1.00 97.75 93 VAL A CA 1
ATOM 642 C C . VAL A 1 93 ? -7.348 -6.108 11.341 1.00 97.75 93 VAL A C 1
ATOM 644 O O . VAL A 1 93 ? -7.279 -6.956 10.455 1.00 97.75 93 VAL A O 1
ATOM 647 N N . THR A 1 94 ? -8.322 -6.094 12.244 1.00 97.81 94 THR A N 1
ATOM 648 C CA . THR A 1 94 ? -9.499 -6.965 12.213 1.00 97.81 94 THR A CA 1
ATOM 649 C C . THR A 1 94 ? -10.763 -6.118 12.098 1.00 97.81 94 THR A C 1
ATOM 651 O O . THR A 1 94 ? -10.824 -5.039 12.683 1.00 97.81 94 THR A O 1
ATOM 654 N N . GLY A 1 95 ? -11.796 -6.623 11.423 1.00 96.00 95 GLY A N 1
ATOM 655 C CA . GLY A 1 95 ? -13.099 -5.959 11.316 1.00 96.00 95 GLY A CA 1
ATOM 656 C C . GLY A 1 95 ? -13.478 -5.612 9.878 1.00 96.00 95 GLY A C 1
ATOM 657 O O . GLY A 1 95 ? -12.982 -6.218 8.932 1.00 96.00 95 GLY A O 1
ATOM 658 N N . THR A 1 96 ? -14.387 -4.650 9.726 1.00 97.75 96 THR A N 1
ATOM 659 C CA . THR A 1 96 ? -14.928 -4.236 8.425 1.00 97.75 96 THR A CA 1
ATOM 660 C C . THR A 1 96 ? -14.267 -2.945 7.958 1.00 97.75 96 THR A C 1
ATOM 662 O O . THR A 1 96 ? -14.285 -1.947 8.674 1.00 97.75 96 THR A O 1
ATOM 665 N N . ILE A 1 97 ? -13.754 -2.941 6.728 1.00 97.94 97 ILE A N 1
ATOM 666 C CA . ILE A 1 97 ? -13.341 -1.721 6.026 1.00 97.94 97 ILE A CA 1
ATOM 667 C C . ILE A 1 97 ? -14.539 -1.223 5.217 1.00 97.94 97 ILE A C 1
ATOM 669 O O . ILE A 1 97 ? -14.915 -1.825 4.209 1.00 97.94 97 ILE A O 1
ATOM 673 N N . THR A 1 98 ? -15.170 -0.139 5.665 1.00 97.19 98 THR A N 1
ATOM 674 C CA . THR A 1 98 ? -16.322 0.443 4.962 1.00 97.19 98 THR A CA 1
ATOM 675 C C . THR A 1 98 ? -15.842 1.313 3.809 1.00 97.19 98 THR A C 1
ATOM 677 O O . THR A 1 98 ? -15.414 2.452 3.993 1.00 97.19 98 THR A O 1
ATOM 680 N N . VAL A 1 99 ? -15.939 0.778 2.597 1.00 95.88 99 VAL A N 1
ATOM 681 C CA . VAL A 1 99 ? -15.578 1.484 1.367 1.00 95.88 99 VAL A CA 1
ATOM 682 C C . VAL A 1 99 ? -16.753 2.358 0.921 1.00 95.88 99 VAL A C 1
ATOM 684 O O . VAL A 1 99 ? -17.804 1.851 0.539 1.00 95.88 99 VAL A O 1
ATOM 687 N N . THR A 1 100 ? -16.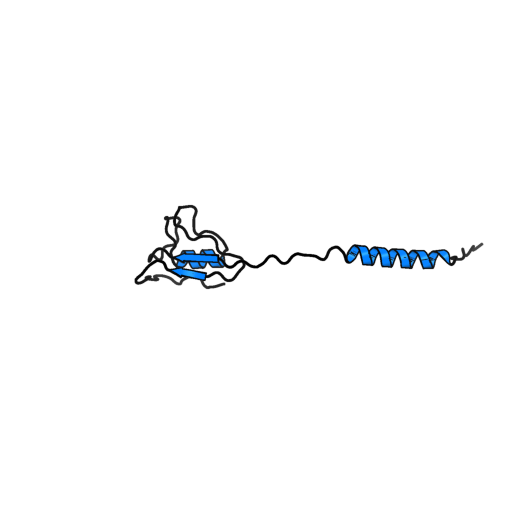586 3.680 0.977 1.00 92.69 100 THR A N 1
ATOM 688 C CA . THR A 1 100 ? -17.638 4.661 0.631 1.00 92.69 100 THR A CA 1
ATOM 689 C C . THR A 1 100 ? -17.565 5.156 -0.815 1.00 92.69 100 THR A C 1
ATOM 691 O O . THR A 1 100 ? -18.533 5.710 -1.330 1.00 92.69 100 THR A O 1
ATOM 694 N N . THR A 1 101 ? -16.430 4.948 -1.484 1.00 94.12 101 THR A N 1
ATOM 695 C CA . THR A 1 101 ? -16.174 5.306 -2.887 1.00 94.12 101 THR A CA 1
ATOM 696 C C . THR A 1 101 ? -15.325 4.222 -3.540 1.00 94.12 101 THR A C 1
ATOM 698 O O . THR A 1 101 ? -14.596 3.513 -2.845 1.00 94.12 101 THR A O 1
ATOM 701 N N . THR A 1 102 ? -15.374 4.091 -4.868 1.00 96.56 102 THR A N 1
ATOM 702 C CA . THR A 1 102 ? -14.575 3.093 -5.600 1.00 96.56 102 THR A CA 1
ATOM 703 C C . THR A 1 102 ? -13.102 3.147 -5.189 1.00 96.56 102 THR A C 1
ATOM 705 O O . THR A 1 102 ? -12.509 4.229 -5.115 1.00 96.56 102 THR A O 1
ATOM 708 N N . LEU A 1 103 ? -12.513 1.990 -4.883 1.00 97.12 103 LEU A N 1
ATOM 709 C CA . LEU A 1 103 ? -11.075 1.882 -4.632 1.00 97.12 103 LEU A CA 1
ATOM 710 C C . LEU A 1 103 ? -10.291 2.144 -5.929 1.00 97.12 103 LEU A C 1
ATOM 712 O O . LEU A 1 103 ? -10.853 1.979 -7.017 1.00 97.12 103 LEU A O 1
ATOM 716 N N . PRO A 1 104 ? -9.013 2.554 -5.836 1.00 97.12 104 PRO A N 1
ATOM 717 C CA . PRO A 1 104 ? -8.141 2.593 -7.001 1.00 97.12 104 PRO A CA 1
ATOM 718 C C . PRO A 1 104 ? -8.085 1.207 -7.662 1.00 97.12 104 PRO A C 1
ATOM 720 O O . PRO A 1 104 ? -8.119 0.183 -6.978 1.00 97.12 104 PRO A O 1
ATOM 723 N N . ALA A 1 105 ? -8.035 1.172 -8.992 1.00 97.06 105 ALA A N 1
ATOM 724 C CA . ALA A 1 105 ? -7.837 -0.076 -9.725 1.00 97.06 105 ALA A CA 1
ATOM 725 C C . ALA A 1 105 ? -6.424 -0.626 -9.469 1.00 97.06 105 ALA A C 1
ATOM 727 O O . ALA A 1 105 ? -5.508 0.154 -9.231 1.00 97.06 105 ALA A O 1
ATOM 728 N N . ILE A 1 106 ? -6.247 -1.946 -9.536 1.00 94.69 106 ILE A N 1
ATOM 729 C CA . ILE A 1 106 ? -4.925 -2.587 -9.469 1.00 94.69 106 ILE A CA 1
ATOM 730 C C . ILE A 1 106 ? -4.247 -2.452 -10.838 1.00 94.69 106 ILE A C 1
ATOM 732 O O . ILE A 1 106 ? -4.897 -2.732 -11.853 1.00 94.69 106 ILE A O 1
ATOM 736 N N . SER A 1 107 ? -2.981 -2.025 -10.870 1.00 89.44 107 SER A N 1
ATOM 737 C CA . SER A 1 107 ? -2.202 -1.813 -12.103 1.00 89.44 107 SER A CA 1
ATOM 738 C C . SER A 1 107 ? -0.800 -2.378 -12.008 1.00 89.44 107 SER A C 1
ATOM 740 O O . SER A 1 107 ? -0.176 -2.119 -10.960 1.00 89.44 107 SER A O 1
#

Foldseek 3Di:
DDDDDDDDPVVVVVVVVVVVVVVVVVVPPPPDPDDDFDAEEWEFEDLEQDQDQPQADHPLQQQVQQQPQCWSHDHHHTTHHGTPDHYHYHYPDDDHNDHPDDRDDHD

Radius of gyration: 30.16 Å; chains: 1; bounding box: 66×21×81 Å